Protein AF-A0A5J5BGM7-F1 (afdb_monomer_lite)

Foldseek 3Di:
DQKDKQKDDPNDRADALPFKIKIWIDDPVDTDIDMDGQVVLDDPDRQHRQLQRQLRVCCRVVVDVDSSVSSVVSVVCVVVCVVVVVVVVVVVVVVVVVVVVVVVVVVVD

Sequence (109 aa):
MKRALVVHSEGLDEMSPLGPGTVLDVTSDKIEKFSFDPVELERGHVADALVLNAAAALLVTGRVNTLAEGVDLARKTQLSGEALKTLDSWIDISNKMKEATIVGSTISN

InterPro domains:
  IPR000312 Glycosyl transferase, family 3 [PF00591] (1-40)
  IPR005940 Anthranilate phosphoribosyl transferase [PTHR43285] (43-95)
  IPR035902 Nucleoside phosphorylase/phosphoribosyltransferase catalytic domain superfamily [G3DSA:3.40.1030.10] (1-41)
  IPR035902 Nucleoside phosphorylase/phosphoribosyltransferase catalytic domain superfamily [G3DSA:3.40.1030.10] (42-103)
  IPR035902 Nucleoside phosphorylase/phosphoribosyltransferase catalytic domain superfamily [SSF52418] (2-98)

Organism: NCBI:txid561372

Secondary structure (DSSP, 8-state):
--EEEEEEBTTBSS--SSS-EEEEEEESS-EEEEEE-TTTSSSSSPPPHHHHHHHHHHHHTTS-SSHHHHHHHHHHHHHTTHHHHHHHHHHHHHHHHHHHHHHHHHHT-

pLDDT: mean 91.74, std 9.86, range [48.81, 98.5]

Structure (mmCIF, N/CA/C/O backbone):
data_AF-A0A5J5BGM7-F1
#
_entry.id   AF-A0A5J5BGM7-F1
#
loop_
_atom_site.group_PDB
_atom_site.id
_atom_site.type_symbol
_atom_site.label_atom_id
_atom_site.label_alt_id
_atom_site.label_comp_id
_atom_site.label_asym_id
_atom_site.label_entity_id
_atom_site.label_seq_id
_atom_site.pdbx_PDB_ins_code
_atom_site.Cartn_x
_atom_site.Cartn_y
_atom_site.Cartn_z
_atom_site.occupancy
_atom_site.B_iso_or_equiv
_atom_site.auth_seq_id
_atom_site.auth_comp_id
_atom_site.auth_asym_id
_atom_site.auth_atom_id
_atom_site.pdbx_PDB_model_num
ATOM 1 N N . MET A 1 1 ? -9.696 -12.570 -4.438 1.00 71.31 1 MET A N 1
ATOM 2 C CA . MET A 1 1 ? -8.491 -13.260 -4.949 1.00 71.31 1 MET A CA 1
ATOM 3 C C . MET A 1 1 ? -7.419 -13.188 -3.873 1.00 71.31 1 MET A C 1
ATOM 5 O O . MET A 1 1 ? -7.334 -12.147 -3.236 1.00 71.31 1 MET A O 1
ATOM 9 N N . LYS A 1 2 ? -6.664 -14.261 -3.607 1.00 91.44 2 LYS A N 1
ATOM 10 C CA . LYS A 1 2 ? -5.523 -14.196 -2.679 1.00 91.44 2 LYS A CA 1
ATOM 11 C C . LYS A 1 2 ? -4.314 -13.654 -3.448 1.00 91.44 2 LYS A C 1
ATOM 13 O O . LYS A 1 2 ? -3.907 -14.279 -4.425 1.00 91.44 2 LYS A O 1
ATOM 18 N N . ARG A 1 3 ? -3.797 -12.501 -3.029 1.00 96.06 3 ARG A N 1
ATOM 19 C CA . ARG A 1 3 ? -2.609 -11.838 -3.582 1.00 96.06 3 ARG A CA 1
ATOM 20 C C . ARG A 1 3 ? -1.741 -11.355 -2.424 1.00 96.06 3 ARG A C 1
ATOM 22 O O . ARG A 1 3 ? -2.284 -10.997 -1.381 1.00 96.06 3 ARG A O 1
ATOM 29 N N . ALA A 1 4 ? -0.430 -11.352 -2.599 1.00 97.75 4 ALA A N 1
ATOM 30 C CA . ALA A 1 4 ? 0.524 -10.767 -1.667 1.00 97.75 4 ALA A CA 1
ATOM 31 C C . ALA A 1 4 ? 1.646 -10.078 -2.446 1.00 97.75 4 ALA A C 1
ATOM 33 O O . ALA A 1 4 ? 1.994 -10.514 -3.540 1.00 97.75 4 ALA A O 1
ATOM 34 N N . LEU A 1 5 ? 2.218 -9.027 -1.864 1.00 97.75 5 LEU A N 1
ATOM 35 C CA . LEU A 1 5 ? 3.444 -8.410 -2.358 1.00 97.75 5 LEU A CA 1
ATOM 36 C C . LEU A 1 5 ? 4.544 -8.659 -1.329 1.00 97.75 5 LEU A C 1
ATOM 38 O O . LEU A 1 5 ? 4.360 -8.359 -0.151 1.00 97.75 5 LEU A O 1
ATOM 42 N N . VAL A 1 6 ? 5.673 -9.208 -1.772 1.00 97.81 6 VAL A N 1
ATOM 43 C CA . VAL A 1 6 ? 6.904 -9.270 -0.971 1.00 97.81 6 VAL A CA 1
ATOM 44 C C . VAL A 1 6 ? 7.837 -8.194 -1.494 1.00 97.81 6 VAL A C 1
ATOM 46 O O . VAL A 1 6 ? 8.138 -8.176 -2.687 1.00 97.81 6 VAL A O 1
ATOM 49 N N . VAL A 1 7 ? 8.272 -7.294 -0.619 1.00 96.81 7 VAL A N 1
ATOM 50 C CA . VAL A 1 7 ? 9.021 -6.093 -0.997 1.00 96.81 7 VAL A CA 1
ATOM 51 C C . VAL A 1 7 ? 10.420 -6.136 -0.393 1.00 96.81 7 VAL A C 1
ATOM 53 O O . VAL A 1 7 ? 10.611 -6.613 0.723 1.00 96.81 7 VAL A O 1
ATOM 56 N N . HI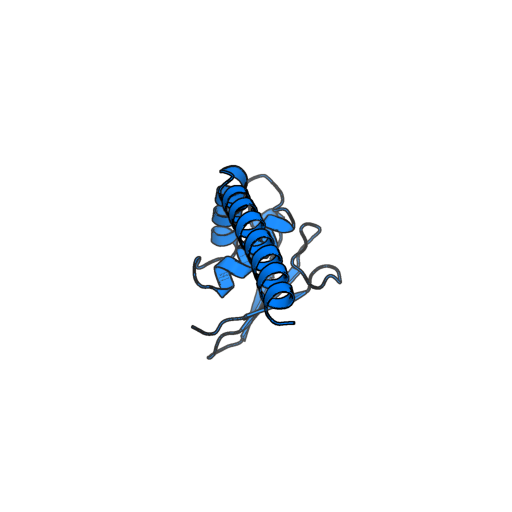S A 1 8 ? 11.395 -5.637 -1.147 1.00 95.50 8 HIS A N 1
ATOM 57 C CA . HIS A 1 8 ? 12.734 -5.327 -0.663 1.00 95.50 8 HIS A CA 1
ATOM 58 C C . HIS A 1 8 ? 13.206 -4.007 -1.281 1.00 95.50 8 HIS A C 1
ATOM 60 O O . HIS A 1 8 ? 13.257 -3.889 -2.508 1.00 95.50 8 HIS A O 1
ATOM 66 N N . SER A 1 9 ? 13.566 -3.028 -0.452 1.00 93.81 9 SER A N 1
ATOM 67 C CA . SER A 1 9 ? 14.032 -1.712 -0.902 1.00 93.81 9 SER A CA 1
ATOM 68 C C . SER A 1 9 ? 15.031 -1.138 0.100 1.00 93.81 9 SER A C 1
ATOM 70 O O . SER A 1 9 ? 14.691 -0.971 1.264 1.00 93.81 9 SER A O 1
ATOM 72 N N . GLU A 1 10 ? 16.272 -0.881 -0.326 1.00 87.19 10 GLU A N 1
ATOM 73 C CA . GLU A 1 10 ? 17.315 -0.222 0.487 1.00 87.19 10 GLU A CA 1
ATOM 74 C C . GLU A 1 10 ? 17.525 -0.805 1.905 1.00 87.19 10 GLU A C 1
ATOM 76 O O . GLU A 1 10 ? 17.868 -0.097 2.849 1.00 87.19 10 GLU A O 1
ATOM 81 N N . GLY A 1 11 ? 17.311 -2.114 2.078 1.00 89.56 11 GLY A N 1
ATOM 82 C CA . GLY A 1 11 ? 17.432 -2.785 3.379 1.00 89.56 11 GLY A CA 1
ATOM 83 C C . GLY A 1 11 ? 16.255 -2.577 4.342 1.00 89.56 11 GLY A C 1
ATOM 84 O O . GLY A 1 11 ? 16.328 -3.052 5.473 1.00 89.56 11 GLY A O 1
ATOM 85 N N . LEU A 1 12 ? 15.181 -1.919 3.901 1.00 92.00 12 LEU A N 1
ATOM 86 C CA . LEU A 1 12 ? 13.927 -1.761 4.635 1.00 92.00 12 LEU A CA 1
ATOM 87 C C . LEU A 1 12 ? 12.960 -2.920 4.350 1.00 92.00 12 LEU A C 1
ATOM 89 O O . LEU A 1 12 ? 13.023 -3.572 3.301 1.00 92.00 12 LEU A O 1
ATOM 93 N N . ASP A 1 13 ? 12.046 -3.154 5.289 1.00 94.69 13 ASP A N 1
ATOM 94 C CA . ASP A 1 13 ? 10.941 -4.116 5.201 1.00 94.69 13 ASP A CA 1
ATOM 95 C C . ASP A 1 13 ? 9.676 -3.529 4.538 1.00 94.69 13 ASP A C 1
ATOM 97 O O . ASP A 1 13 ? 8.616 -4.155 4.539 1.00 94.69 13 ASP A O 1
ATOM 101 N N . GLU A 1 14 ? 9.799 -2.353 3.920 1.00 95.75 14 GLU A N 1
ATOM 102 C CA . GLU A 1 14 ? 8.723 -1.597 3.276 1.00 95.75 14 GLU A CA 1
ATOM 103 C C . GLU A 1 14 ? 9.149 -1.015 1.915 1.00 95.75 14 GLU A C 1
ATOM 105 O O . GLU A 1 14 ? 10.319 -1.075 1.521 1.00 95.75 14 GLU A O 1
ATOM 110 N N . MET A 1 15 ? 8.196 -0.448 1.165 1.00 95.19 15 MET A N 1
ATOM 111 C CA . MET A 1 15 ? 8.538 0.354 -0.015 1.00 95.19 15 MET A CA 1
ATOM 112 C C . MET A 1 15 ? 9.172 1.678 0.424 1.00 95.19 15 MET A C 1
ATOM 114 O O . MET A 1 15 ? 8.580 2.408 1.219 1.00 95.19 15 MET A O 1
ATOM 118 N N . SER A 1 16 ? 10.344 2.005 -0.126 1.00 93.50 16 SER A N 1
ATOM 119 C CA . SER A 1 16 ? 11.080 3.228 0.199 1.00 93.50 16 SER A CA 1
ATOM 120 C C . SER A 1 16 ? 10.936 4.290 -0.892 1.00 93.50 16 SER A C 1
ATOM 122 O O . SER A 1 16 ? 10.993 3.947 -2.073 1.00 93.50 16 SER A O 1
ATOM 124 N N . PRO A 1 17 ? 10.837 5.584 -0.537 1.00 92.88 17 PRO A N 1
ATOM 125 C CA . PRO A 1 17 ? 10.961 6.684 -1.491 1.00 92.88 17 PRO A CA 1
ATOM 126 C C . PRO A 1 17 ? 12.426 7.010 -1.839 1.00 92.88 17 PRO A C 1
ATOM 128 O O . PRO A 1 17 ? 12.677 7.862 -2.686 1.00 92.88 17 PRO A O 1
ATOM 131 N N . LEU A 1 18 ? 13.403 6.395 -1.157 1.00 90.88 18 LEU A N 1
ATOM 132 C CA . LEU A 1 18 ? 14.822 6.761 -1.263 1.00 90.88 18 LEU A CA 1
ATOM 133 C C . LEU A 1 18 ? 15.517 6.210 -2.513 1.00 90.88 18 LEU A C 1
ATOM 135 O O . LEU A 1 18 ? 16.611 6.662 -2.848 1.00 90.88 18 LEU A O 1
ATOM 139 N N . GLY A 1 19 ? 14.902 5.252 -3.198 1.00 90.50 19 GLY A N 1
ATOM 140 C CA . GLY A 1 19 ? 15.455 4.660 -4.404 1.00 90.50 19 GLY A CA 1
ATOM 141 C C . GLY A 1 19 ? 14.624 3.485 -4.907 1.00 9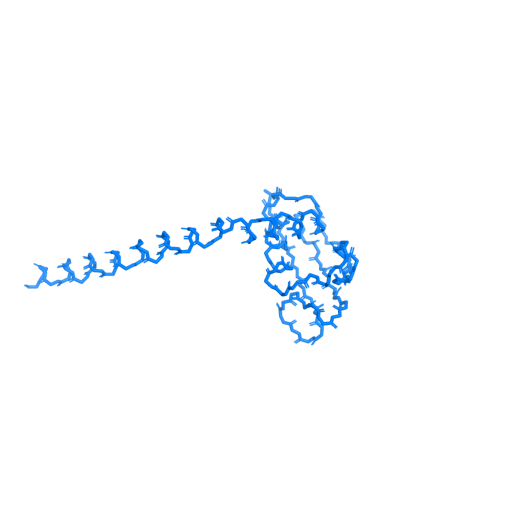0.50 19 GLY A C 1
ATOM 142 O O . GLY A 1 19 ? 13.587 3.159 -4.321 1.00 90.50 19 GLY A O 1
ATOM 143 N N . PRO A 1 20 ? 15.066 2.848 -6.001 1.00 93.12 20 PRO A N 1
ATOM 144 C CA . PRO A 1 20 ? 14.382 1.701 -6.564 1.00 93.12 20 PRO A CA 1
ATOM 145 C C . PRO A 1 20 ? 14.263 0.538 -5.579 1.00 93.12 20 PRO A C 1
ATOM 147 O O . PRO A 1 20 ? 15.117 0.309 -4.724 1.00 93.12 20 PRO A O 1
ATOM 150 N N . GLY A 1 21 ? 13.213 -0.257 -5.736 1.00 94.69 21 GLY A N 1
ATOM 151 C CA . GLY A 1 21 ? 13.016 -1.476 -4.965 1.00 94.69 21 GLY A CA 1
ATOM 152 C C . GLY A 1 21 ? 12.557 -2.634 -5.835 1.00 94.69 21 GLY A C 1
ATOM 153 O O . GLY A 1 21 ? 12.151 -2.477 -6.986 1.00 94.69 21 GLY A O 1
ATOM 154 N N . THR A 1 22 ? 12.638 -3.833 -5.272 1.00 97.00 22 THR A N 1
ATOM 155 C CA . THR A 1 22 ? 12.163 -5.072 -5.886 1.00 97.00 22 THR A CA 1
ATOM 156 C C . THR A 1 22 ? 10.863 -5.509 -5.230 1.00 97.00 22 THR A C 1
ATOM 158 O O . THR A 1 22 ? 10.739 -5.488 -4.005 1.00 97.00 22 THR A O 1
ATOM 161 N N . VAL A 1 23 ? 9.925 -5.985 -6.046 1.00 97.69 23 VAL A N 1
ATOM 162 C CA . VAL A 1 23 ? 8.662 -6.565 -5.596 1.00 97.69 23 VAL A CA 1
ATOM 163 C C . VAL A 1 23 ? 8.471 -7.938 -6.228 1.00 97.69 23 VAL A C 1
ATOM 165 O O . VAL A 1 23 ? 8.709 -8.134 -7.422 1.00 97.69 23 VAL A O 1
ATOM 168 N N . LEU A 1 24 ? 8.023 -8.893 -5.418 1.00 98.06 24 LEU A N 1
ATOM 169 C CA . LEU A 1 24 ? 7.454 -10.153 -5.879 1.00 98.06 24 LEU A CA 1
ATOM 170 C C . LEU A 1 24 ? 5.935 -10.082 -5.728 1.00 98.06 24 LEU A C 1
ATOM 172 O O . LEU A 1 24 ? 5.426 -10.001 -4.610 1.00 98.06 24 LEU A O 1
ATOM 176 N N . ASP A 1 25 ? 5.227 -10.120 -6.850 1.00 97.12 25 ASP A N 1
ATOM 177 C CA . ASP A 1 25 ? 3.776 -10.230 -6.917 1.00 97.12 25 ASP A CA 1
ATOM 178 C C . ASP A 1 25 ? 3.364 -11.695 -6.890 1.00 97.12 25 ASP A C 1
ATOM 180 O O . ASP A 1 25 ? 3.572 -12.445 -7.846 1.00 97.12 25 ASP A O 1
ATOM 184 N N . VAL A 1 26 ? 2.817 -12.110 -5.755 1.00 97.88 26 VAL A N 1
ATOM 185 C CA . VAL A 1 26 ? 2.456 -13.492 -5.478 1.00 97.88 26 VAL A CA 1
ATOM 186 C C . VAL A 1 26 ? 0.949 -13.632 -5.604 1.00 97.88 26 VAL A C 1
ATOM 188 O O . VAL A 1 26 ? 0.176 -13.079 -4.819 1.00 97.88 26 VAL A O 1
ATOM 191 N N . THR A 1 27 ? 0.525 -14.429 -6.574 1.00 95.38 27 THR A N 1
ATOM 192 C CA . THR A 1 27 ? -0.867 -14.852 -6.752 1.00 95.38 27 THR A CA 1
ATOM 193 C C . THR A 1 27 ? -0.993 -16.349 -6.472 1.00 95.38 27 THR A C 1
ATOM 195 O O . THR A 1 27 ? -0.015 -17.019 -6.150 1.00 95.38 27 THR A O 1
ATOM 198 N N . SER A 1 28 ? -2.207 -16.895 -6.580 1.00 94.94 28 SER A N 1
ATOM 199 C CA . SER A 1 28 ? -2.407 -18.347 -6.433 1.00 94.94 28 SER A CA 1
ATOM 200 C C . SER A 1 28 ? -1.779 -19.155 -7.576 1.00 94.94 28 SER A C 1
ATOM 202 O O . SER A 1 28 ? -1.478 -20.328 -7.377 1.00 94.94 28 SER A O 1
ATOM 204 N N . ASP A 1 29 ? -1.547 -18.525 -8.732 1.00 95.44 29 ASP A N 1
ATOM 205 C CA . ASP A 1 29 ? -1.130 -19.214 -9.957 1.00 95.44 29 ASP A CA 1
ATOM 206 C C . ASP A 1 29 ? 0.343 -18.970 -10.309 1.00 95.44 29 ASP A C 1
ATOM 208 O O . ASP A 1 29 ? 0.981 -19.808 -10.946 1.00 95.44 29 ASP A O 1
ATOM 212 N N . LYS A 1 30 ? 0.895 -17.814 -9.921 1.00 96.75 30 LYS A N 1
ATOM 213 C CA . LYS A 1 30 ? 2.254 -17.399 -10.289 1.00 96.75 30 LYS A CA 1
ATOM 214 C C . LYS A 1 30 ? 2.877 -16.426 -9.295 1.00 96.75 30 LYS A C 1
ATOM 216 O O . LYS A 1 30 ? 2.172 -15.720 -8.570 1.00 96.75 30 LYS A O 1
ATOM 221 N N . ILE A 1 31 ? 4.206 -16.367 -9.341 1.00 98.00 31 ILE A N 1
ATOM 222 C CA . ILE A 1 31 ? 5.027 -15.328 -8.721 1.00 98.00 31 ILE A CA 1
ATOM 223 C C . ILE A 1 31 ? 5.705 -14.549 -9.843 1.00 98.00 31 ILE A C 1
ATOM 225 O O . ILE A 1 31 ? 6.446 -15.133 -10.634 1.00 98.00 31 ILE A O 1
ATOM 229 N N . GLU A 1 32 ? 5.470 -13.244 -9.902 1.00 97.50 32 GLU A N 1
ATOM 230 C CA . GLU A 1 32 ? 6.116 -12.350 -10.862 1.00 97.50 32 GLU A CA 1
ATOM 231 C C . GLU A 1 32 ? 7.023 -11.366 -10.137 1.00 97.50 32 GLU A C 1
ATOM 233 O O . GLU A 1 32 ? 6.669 -10.825 -9.096 1.00 97.50 32 GLU A O 1
ATOM 238 N N . LYS A 1 33 ? 8.214 -11.135 -10.686 1.00 97.88 33 LYS A N 1
ATOM 239 C CA . LYS A 1 33 ? 9.163 -10.161 -10.152 1.00 97.88 33 LYS A CA 1
ATOM 240 C C . LYS A 1 33 ? 9.117 -8.902 -11.004 1.00 97.88 33 LYS A C 1
ATOM 242 O O . LYS A 1 33 ? 9.279 -8.988 -12.218 1.00 97.88 33 LYS A O 1
ATOM 247 N N . PHE A 1 34 ? 8.981 -7.750 -10.364 1.00 96.00 34 PHE A N 1
ATOM 248 C CA . PHE A 1 34 ? 9.168 -6.454 -11.005 1.00 96.00 34 PHE A CA 1
ATOM 249 C C . PHE A 1 34 ? 9.954 -5.518 -10.086 1.00 96.00 34 PHE A C 1
AT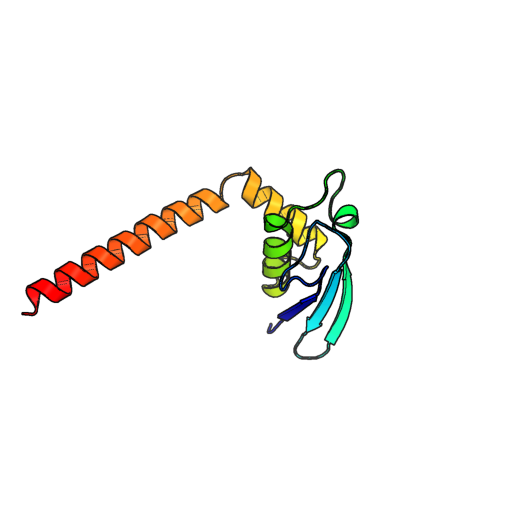OM 251 O O . PHE A 1 34 ? 10.083 -5.765 -8.885 1.00 96.00 34 PHE A O 1
ATOM 258 N N . SER A 1 35 ? 10.506 -4.459 -10.665 1.00 95.50 35 SER A N 1
ATOM 259 C CA . SER A 1 35 ? 11.120 -3.369 -9.911 1.00 95.50 35 SER A CA 1
ATOM 260 C C . SER A 1 35 ? 10.211 -2.152 -9.961 1.00 95.50 35 SER A C 1
ATOM 262 O O . SER A 1 35 ? 9.482 -1.967 -10.935 1.00 95.50 35 SER A O 1
ATOM 264 N N . PHE A 1 36 ? 10.267 -1.323 -8.930 1.00 93.19 36 PHE A N 1
ATOM 265 C CA . PHE A 1 36 ? 9.675 0.008 -8.951 1.00 93.19 36 PHE A CA 1
ATOM 266 C C . PHE A 1 36 ? 10.768 1.045 -8.733 1.00 93.19 36 PHE A C 1
ATOM 268 O O . PHE A 1 36 ? 11.728 0.781 -8.010 1.00 93.19 36 PHE A O 1
ATOM 275 N N . ASP A 1 37 ? 10.590 2.219 -9.322 1.00 93.38 37 ASP A N 1
ATOM 276 C CA . ASP A 1 37 ? 11.335 3.423 -8.979 1.00 93.38 37 ASP A CA 1
ATOM 277 C C . ASP A 1 37 ? 10.319 4.484 -8.522 1.00 93.38 37 ASP A C 1
ATOM 279 O O . ASP A 1 37 ? 9.396 4.804 -9.278 1.00 93.38 37 ASP A O 1
ATOM 283 N N . PRO A 1 38 ? 10.437 5.025 -7.296 1.00 90.25 38 PRO A N 1
ATOM 284 C CA . PRO A 1 38 ? 9.563 6.088 -6.804 1.00 90.25 38 PRO A CA 1
ATOM 285 C C . PRO A 1 38 ? 9.449 7.307 -7.733 1.00 90.25 38 PRO A C 1
ATOM 287 O O . PRO A 1 38 ? 8.417 7.978 -7.719 1.00 90.25 38 PRO A O 1
ATOM 290 N N . VAL A 1 39 ? 10.473 7.592 -8.546 1.00 89.19 39 VAL A N 1
ATOM 291 C CA . VAL A 1 39 ? 10.474 8.689 -9.530 1.00 89.19 39 VAL A CA 1
ATOM 292 C C . VAL A 1 39 ? 9.584 8.378 -10.739 1.00 89.19 39 VAL A C 1
ATOM 294 O O . VAL A 1 39 ? 9.048 9.293 -11.360 1.00 89.19 39 VAL A O 1
ATOM 297 N N . GLU A 1 40 ? 9.398 7.103 -11.079 1.00 88.69 40 GLU A N 1
ATOM 298 C CA . GLU A 1 40 ? 8.589 6.673 -12.228 1.00 88.69 40 GLU A CA 1
ATOM 299 C C . GLU A 1 40 ? 7.095 6.542 -11.899 1.00 88.69 40 GLU A C 1
ATOM 301 O O . GLU A 1 40 ? 6.259 6.500 -12.803 1.00 88.69 40 GLU A O 1
ATOM 306 N N . LEU A 1 41 ? 6.746 6.477 -10.611 1.00 84.50 41 LEU A N 1
ATOM 307 C CA . LEU A 1 41 ? 5.377 6.228 -10.153 1.00 84.50 41 LEU A CA 1
ATOM 308 C C . LEU A 1 41 ? 4.494 7.481 -10.110 1.00 84.50 41 LEU A C 1
ATOM 310 O O . LEU A 1 41 ? 3.275 7.346 -10.038 1.00 84.50 41 LEU A O 1
ATOM 314 N N . GLU A 1 42 ? 5.071 8.682 -10.191 1.00 73.94 42 GLU A N 1
ATOM 315 C CA . GLU A 1 42 ? 4.330 9.945 -10.162 1.00 73.94 42 GLU A CA 1
ATOM 316 C C . GLU A 1 42 ? 4.849 10.962 -11.175 1.00 73.94 42 GLU A C 1
ATOM 318 O O . GLU A 1 42 ? 6.046 11.120 -11.411 1.00 73.94 42 GLU A O 1
ATOM 323 N N . ARG A 1 43 ? 3.930 11.753 -11.740 1.00 62.81 43 ARG A N 1
ATOM 324 C CA . ARG A 1 43 ? 4.301 12.904 -12.568 1.00 62.81 43 ARG A CA 1
ATOM 325 C C . ARG A 1 43 ? 4.672 14.093 -11.680 1.00 62.81 43 ARG A C 1
ATOM 327 O O . ARG A 1 43 ? 3.815 14.902 -11.343 1.00 62.81 43 ARG A O 1
ATOM 334 N N . GLY A 1 44 ? 5.959 14.234 -11.368 1.00 58.22 44 GLY A N 1
ATOM 335 C CA . GLY A 1 44 ? 6.548 15.499 -10.903 1.00 58.22 44 GLY A CA 1
ATOM 336 C C . GLY A 1 44 ? 6.982 15.562 -9.437 1.00 58.22 44 GLY A C 1
ATOM 337 O O . GLY A 1 44 ? 7.713 16.487 -9.087 1.00 58.22 44 GLY A O 1
ATOM 338 N N . HIS A 1 45 ? 6.620 14.585 -8.605 1.00 66.00 45 HIS A N 1
ATOM 339 C CA . HIS A 1 45 ? 7.122 14.451 -7.235 1.00 66.00 45 HIS A CA 1
ATOM 340 C C . HIS A 1 45 ? 7.498 13.000 -6.957 1.00 66.00 45 HIS A C 1
ATOM 342 O O . HIS A 1 45 ? 6.919 12.092 -7.532 1.00 66.00 45 HIS A O 1
ATOM 348 N N . VAL A 1 46 ? 8.484 12.782 -6.090 1.00 73.44 46 VAL A N 1
ATOM 349 C CA . VAL A 1 46 ? 8.777 11.434 -5.597 1.00 73.44 46 VAL A CA 1
ATOM 350 C C . VAL A 1 46 ? 7.623 11.020 -4.687 1.00 73.44 46 VAL A C 1
ATOM 352 O O . VAL A 1 46 ? 7.292 11.757 -3.753 1.00 73.44 46 VAL A O 1
ATOM 355 N N . ALA A 1 47 ? 7.009 9.866 -4.961 1.00 76.25 47 ALA A N 1
ATOM 356 C CA . ALA A 1 47 ? 5.995 9.303 -4.076 1.00 76.25 47 ALA A CA 1
ATOM 357 C C . ALA A 1 47 ? 6.582 9.128 -2.668 1.00 76.25 47 ALA A C 1
ATOM 359 O O . ALA A 1 47 ? 7.691 8.618 -2.522 1.00 76.25 47 ALA A O 1
ATOM 360 N N . ASP A 1 48 ? 5.867 9.571 -1.631 1.00 90.06 48 ASP A N 1
ATOM 361 C CA . ASP A 1 48 ? 6.348 9.440 -0.254 1.00 90.06 48 ASP A CA 1
ATOM 362 C C . ASP A 1 48 ? 6.080 8.033 0.307 1.00 90.06 48 ASP A C 1
ATOM 364 O O . ASP A 1 48 ? 5.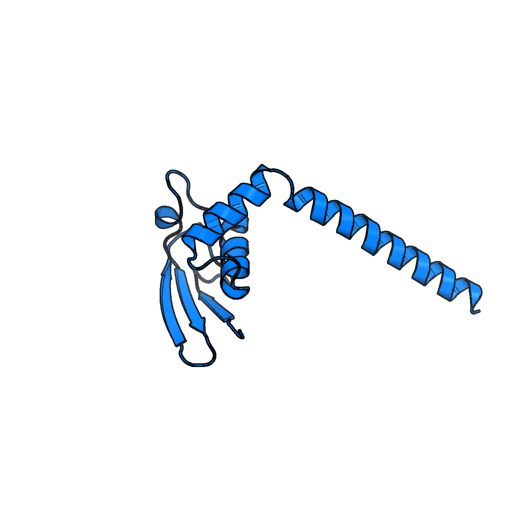284 7.262 -0.236 1.00 90.06 48 ASP A O 1
ATOM 368 N N . ALA A 1 49 ? 6.761 7.686 1.405 1.00 93.88 49 ALA A N 1
ATOM 369 C CA . ALA A 1 49 ? 6.673 6.356 2.012 1.00 93.88 49 ALA A CA 1
ATOM 370 C C . ALA A 1 49 ? 5.230 5.958 2.375 1.00 93.88 49 ALA A C 1
ATOM 372 O O . ALA A 1 49 ? 4.848 4.796 2.220 1.00 93.88 49 ALA A O 1
ATOM 373 N N . LEU A 1 50 ? 4.406 6.913 2.823 1.00 94.81 50 LEU A N 1
ATOM 374 C CA . LEU A 1 50 ? 3.015 6.654 3.187 1.00 94.81 50 LEU A CA 1
ATOM 375 C C . LEU A 1 50 ? 2.188 6.301 1.945 1.00 94.81 50 LEU A C 1
ATOM 377 O O . LEU A 1 50 ? 1.479 5.292 1.945 1.00 94.81 50 LEU A O 1
ATOM 381 N N . VAL A 1 51 ? 2.297 7.104 0.884 1.00 96.06 51 VAL A N 1
ATOM 382 C CA . VAL A 1 51 ? 1.581 6.884 -0.380 1.00 96.06 51 VAL A CA 1
ATOM 383 C C . VAL A 1 51 ? 2.008 5.570 -1.036 1.00 96.06 51 VAL A C 1
ATOM 385 O O . VAL A 1 51 ? 1.142 4.804 -1.458 1.00 96.06 51 VAL A O 1
ATOM 388 N N . LEU A 1 52 ? 3.309 5.266 -1.079 1.00 96.06 52 LEU A N 1
ATOM 389 C CA . LEU A 1 52 ? 3.837 4.036 -1.684 1.00 96.06 52 LEU A CA 1
ATOM 390 C C . LEU A 1 52 ? 3.289 2.772 -1.011 1.00 96.06 52 LEU A C 1
ATOM 392 O O . LEU A 1 52 ? 2.767 1.876 -1.679 1.00 96.06 52 LEU A O 1
ATOM 396 N N . ASN A 1 53 ? 3.354 2.700 0.318 1.00 97.56 53 ASN A N 1
ATOM 397 C CA . ASN A 1 53 ? 2.889 1.518 1.042 1.00 97.56 53 ASN A CA 1
ATOM 398 C C . ASN A 1 53 ? 1.353 1.397 1.020 1.00 97.56 53 ASN A C 1
ATOM 400 O O . ASN A 1 53 ? 0.817 0.290 0.904 1.00 97.56 53 ASN A O 1
ATOM 404 N N . ALA A 1 54 ? 0.623 2.518 1.029 1.00 97.75 54 ALA A N 1
ATOM 405 C CA . ALA A 1 54 ? -0.824 2.511 0.817 1.00 97.75 54 ALA A CA 1
ATOM 406 C C . ALA A 1 54 ? -1.200 2.025 -0.597 1.00 97.75 54 ALA A C 1
ATOM 408 O O . ALA A 1 54 ? -2.124 1.222 -0.749 1.00 97.75 54 ALA A O 1
ATOM 409 N N . ALA A 1 55 ? -0.459 2.442 -1.627 1.00 96.94 55 ALA A N 1
ATOM 410 C CA . ALA A 1 55 ? -0.638 1.981 -3.001 1.00 96.94 55 ALA A CA 1
ATOM 411 C C . ALA A 1 55 ? -0.432 0.465 -3.133 1.00 96.94 55 ALA A C 1
ATOM 413 O O . ALA A 1 55 ? -1.241 -0.220 -3.765 1.00 96.94 55 ALA A O 1
ATOM 414 N N . ALA A 1 56 ? 0.599 -0.076 -2.479 1.00 97.38 56 ALA A N 1
ATOM 415 C CA . ALA A 1 56 ? 0.841 -1.514 -2.415 1.00 97.38 56 ALA A CA 1
ATOM 416 C C . ALA A 1 56 ? -0.348 -2.263 -1.786 1.00 97.38 56 ALA A C 1
ATOM 418 O O . ALA A 1 56 ? -0.808 -3.270 -2.330 1.00 97.38 56 ALA A O 1
ATOM 419 N N . ALA A 1 57 ? -0.909 -1.747 -0.688 1.00 97.94 57 ALA A N 1
ATOM 420 C CA . ALA A 1 57 ? -2.092 -2.328 -0.052 1.00 97.94 57 ALA A CA 1
ATOM 421 C C . ALA A 1 57 ? -3.339 -2.271 -0.958 1.00 97.94 57 ALA A C 1
ATOM 423 O O . ALA A 1 57 ? -4.093 -3.247 -1.058 1.00 97.94 57 ALA A O 1
ATOM 424 N N . LEU A 1 58 ? -3.552 -1.162 -1.673 1.00 97.88 58 LEU A N 1
ATOM 425 C CA . LEU A 1 58 ? -4.637 -1.028 -2.654 1.00 97.88 58 LEU A CA 1
ATOM 426 C C . LEU A 1 58 ? -4.494 -2.040 -3.801 1.00 97.88 58 LEU A C 1
ATOM 428 O O . LEU A 1 58 ? -5.484 -2.636 -4.233 1.00 97.88 58 LEU A O 1
ATOM 432 N N . LEU A 1 59 ? -3.265 -2.284 -4.256 1.00 97.00 59 LEU A N 1
ATOM 433 C CA . LEU A 1 59 ? -2.963 -3.257 -5.303 1.00 97.00 59 LEU A CA 1
ATOM 434 C C . LEU A 1 59 ? -3.193 -4.702 -4.829 1.00 97.00 59 LEU A C 1
ATOM 436 O O . LEU A 1 59 ? -3.833 -5.494 -5.530 1.00 97.00 59 LEU A O 1
ATOM 440 N N . VAL A 1 60 ? -2.732 -5.045 -3.621 1.00 97.44 60 VAL A N 1
ATOM 441 C CA . VAL A 1 60 ? -2.961 -6.360 -2.988 1.00 97.44 60 VAL A CA 1
ATOM 442 C C . VAL A 1 60 ? -4.452 -6.649 -2.837 1.00 97.44 60 VAL A C 1
ATOM 444 O O . VAL A 1 60 ? -4.908 -7.756 -3.122 1.00 97.44 60 VAL A O 1
ATOM 447 N N . THR A 1 61 ? -5.226 -5.646 -2.423 1.00 96.81 61 THR A N 1
ATOM 448 C CA . THR A 1 61 ? -6.677 -5.775 -2.224 1.00 96.81 61 THR A CA 1
ATOM 449 C C . THR A 1 61 ? -7.483 -5.736 -3.527 1.00 96.81 61 THR A C 1
ATOM 451 O O . THR A 1 61 ? -8.701 -5.917 -3.491 1.00 96.81 61 THR A O 1
ATOM 454 N N . GLY A 1 62 ? -6.827 -5.540 -4.677 1.00 95.81 62 GLY A N 1
ATOM 455 C CA . GLY A 1 62 ? -7.468 -5.495 -5.993 1.00 95.81 62 GLY A CA 1
ATOM 456 C C . GLY A 1 62 ? -8.341 -4.257 -6.207 1.00 95.81 62 GLY A C 1
ATOM 457 O O . GLY A 1 62 ? -9.295 -4.309 -6.979 1.00 95.81 62 GLY A O 1
ATOM 458 N N . ARG A 1 63 ? -8.063 -3.156 -5.496 1.00 97.38 63 ARG A N 1
ATOM 459 C CA . ARG A 1 63 ? -8.751 -1.867 -5.693 1.00 97.38 63 ARG A CA 1
ATOM 460 C C . ARG A 1 63 ? -8.207 -1.075 -6.872 1.00 97.38 63 ARG A C 1
ATOM 462 O O . ARG A 1 63 ? -8.922 -0.236 -7.409 1.00 97.38 63 ARG A O 1
ATOM 469 N N . VAL A 1 64 ? -6.979 -1.378 -7.267 1.00 97.00 64 VAL A N 1
ATOM 470 C CA . VAL A 1 64 ? -6.285 -0.847 -8.442 1.00 97.00 64 VAL A CA 1
ATOM 471 C C . VAL A 1 64 ? -5.596 -1.997 -9.173 1.00 97.00 64 VAL A C 1
ATOM 473 O O . VAL A 1 64 ? -5.352 -3.052 -8.577 1.00 97.00 64 VAL A O 1
ATOM 476 N N . ASN A 1 65 ? -5.280 -1.806 -10.452 1.00 94.88 65 ASN A N 1
ATOM 477 C CA . ASN A 1 65 ? -4.640 -2.833 -11.277 1.00 94.88 65 ASN A CA 1
ATOM 478 C C . ASN A 1 65 ? -3.123 -2.659 -11.354 1.00 94.88 65 ASN A C 1
ATOM 480 O O . ASN A 1 65 ? -2.407 -3.633 -11.585 1.00 94.88 65 ASN A O 1
ATOM 484 N N . THR A 1 66 ? -2.628 -1.440 -11.136 1.00 94.38 66 THR A N 1
ATOM 485 C CA . THR A 1 66 ? -1.197 -1.118 -11.182 1.00 94.38 66 THR A CA 1
ATOM 486 C C . THR A 1 66 ? -0.753 -0.366 -9.932 1.00 94.38 66 THR A C 1
ATOM 488 O O . THR A 1 66 ? -1.565 0.238 -9.228 1.00 94.38 66 THR A O 1
ATOM 491 N N . LEU A 1 67 ? 0.552 -0.399 -9.643 1.00 94.31 67 LEU A N 1
ATOM 492 C CA . LEU A 1 67 ? 1.112 0.349 -8.516 1.00 94.31 67 LEU A CA 1
ATOM 493 C C . LEU A 1 67 ? 0.949 1.866 -8.715 1.00 94.31 67 LEU A C 1
ATOM 495 O O . LEU A 1 67 ? 0.581 2.551 -7.770 1.00 94.31 67 LEU A O 1
ATOM 499 N N . ALA A 1 68 ? 1.128 2.366 -9.943 1.00 93.62 68 ALA A N 1
ATOM 500 C CA . ALA A 1 68 ? 0.932 3.778 -10.286 1.00 93.62 68 ALA A CA 1
ATOM 501 C C . ALA A 1 68 ? -0.517 4.248 -10.045 1.00 93.62 68 ALA A C 1
ATOM 503 O O . ALA A 1 68 ? -0.733 5.262 -9.391 1.00 93.62 68 ALA A O 1
ATOM 504 N N . GLU A 1 69 ? -1.522 3.465 -10.464 1.00 95.69 69 GLU A N 1
ATOM 505 C CA . GLU A 1 69 ? -2.931 3.747 -10.128 1.00 95.69 69 GLU A CA 1
ATOM 506 C C . GLU A 1 69 ? -3.164 3.778 -8.608 1.00 95.69 69 GLU A C 1
ATOM 508 O O . GLU A 1 69 ? -3.946 4.584 -8.102 1.00 95.69 69 GLU A O 1
ATOM 513 N N . GLY A 1 70 ? -2.489 2.889 -7.872 1.00 96.06 70 GLY A N 1
ATOM 514 C CA . GLY A 1 70 ? -2.528 2.853 -6.412 1.00 96.06 70 GLY A CA 1
ATOM 515 C C . GLY A 1 70 ? -1.963 4.113 -5.778 1.00 96.06 70 GLY A C 1
ATOM 516 O O . GLY A 1 70 ? -2.555 4.625 -4.831 1.00 96.06 70 GLY A O 1
ATOM 517 N N . VAL A 1 71 ? -0.851 4.615 -6.309 1.00 95.81 71 VAL A N 1
ATOM 518 C CA . VAL A 1 71 ? -0.191 5.840 -5.856 1.00 95.81 71 VAL A CA 1
ATOM 519 C C . VAL A 1 71 ? -1.096 7.050 -6.091 1.00 95.81 71 VAL A C 1
ATOM 521 O O . VAL A 1 71 ? -1.364 7.798 -5.149 1.00 95.81 71 VAL A O 1
ATOM 524 N N . ASP A 1 72 ? -1.679 7.173 -7.287 1.00 94.69 72 ASP A N 1
ATOM 525 C CA . ASP A 1 72 ? -2.645 8.230 -7.610 1.00 94.69 72 ASP A CA 1
ATOM 526 C C . ASP A 1 72 ? -3.851 8.215 -6.656 1.00 94.69 72 ASP A C 1
ATOM 528 O O . ASP A 1 72 ? -4.255 9.253 -6.115 1.00 94.69 72 ASP A O 1
ATOM 532 N N . LEU A 1 73 ? -4.432 7.032 -6.416 1.00 96.62 73 LEU A N 1
ATOM 533 C CA . LEU A 1 73 ? -5.584 6.882 -5.530 1.00 96.62 73 LEU A CA 1
ATOM 534 C C . LEU A 1 73 ? -5.223 7.177 -4.068 1.00 96.62 73 LEU A C 1
ATOM 536 O O . LEU A 1 73 ? -5.936 7.937 -3.413 1.00 96.62 73 LEU A O 1
ATOM 540 N N . ALA A 1 74 ? -4.118 6.625 -3.564 1.00 96.50 74 ALA A N 1
ATOM 541 C CA . ALA A 1 74 ? -3.657 6.849 -2.197 1.00 96.50 74 ALA A CA 1
ATOM 542 C C . ALA A 1 74 ? -3.381 8.334 -1.936 1.00 96.50 74 ALA A C 1
ATOM 544 O O . ALA A 1 74 ? -3.875 8.889 -0.951 1.00 96.50 74 ALA A O 1
ATOM 545 N N . ARG A 1 75 ? -2.680 9.008 -2.856 1.00 94.81 75 ARG A N 1
ATOM 546 C CA . ARG A 1 75 ? -2.408 10.445 -2.765 1.00 94.81 75 ARG A CA 1
ATOM 547 C C . ARG A 1 75 ? -3.693 11.263 -2.793 1.00 94.81 75 ARG A C 1
ATOM 549 O O . ARG A 1 75 ? -3.863 12.164 -1.973 1.00 94.81 75 ARG A O 1
ATOM 556 N N . LYS A 1 76 ? -4.631 10.947 -3.691 1.00 95.62 76 LYS A N 1
ATOM 557 C CA . LYS A 1 76 ? -5.941 11.616 -3.735 1.00 95.62 76 LYS A CA 1
ATOM 558 C C . LYS A 1 76 ? -6.691 11.464 -2.407 1.00 95.62 76 LYS A C 1
ATOM 560 O O . LYS A 1 76 ? -7.206 12.451 -1.876 1.00 95.62 76 LYS A O 1
ATOM 565 N N . THR A 1 77 ? -6.736 10.256 -1.851 1.00 97.00 77 THR A N 1
ATOM 566 C CA . THR A 1 77 ? -7.384 9.981 -0.561 1.00 97.00 77 THR A CA 1
ATOM 567 C C . THR A 1 77 ? -6.703 10.733 0.586 1.00 97.00 77 THR A C 1
ATOM 569 O O . THR A 1 77 ? -7.394 11.318 1.420 1.00 97.00 77 THR A O 1
ATOM 572 N N . GLN A 1 78 ? -5.371 10.801 0.602 1.00 95.06 78 GLN A N 1
ATOM 573 C CA . GLN A 1 78 ? -4.613 11.574 1.589 1.00 95.06 78 GLN A CA 1
ATOM 574 C C . GLN A 1 78 ? -4.920 13.076 1.492 1.00 95.06 78 GLN A C 1
ATOM 576 O O . GLN A 1 78 ? -5.307 13.688 2.487 1.00 95.06 78 GLN A O 1
ATOM 581 N N . LEU A 1 79 ? -4.806 13.667 0.296 1.00 94.88 79 LEU A N 1
ATOM 582 C CA . LEU A 1 79 ? -4.992 15.107 0.075 1.00 94.88 79 LEU A CA 1
ATOM 583 C C . LEU A 1 79 ? -6.433 15.574 0.312 1.00 94.88 79 LEU A C 1
ATOM 585 O O . LEU A 1 79 ? -6.655 16.712 0.717 1.00 94.88 79 LEU A O 1
ATOM 589 N N . SER A 1 80 ? -7.419 14.705 0.084 1.00 97.69 80 SER A N 1
ATOM 590 C CA . SER A 1 80 ? -8.830 15.011 0.359 1.00 97.69 80 SER A CA 1
ATOM 591 C C . SER A 1 80 ? -9.192 15.012 1.853 1.00 97.69 80 SER A C 1
ATOM 593 O O . SER A 1 80 ? -10.276 15.470 2.224 1.00 97.69 80 SER A O 1
ATOM 595 N N . GLY A 1 81 ? -8.319 14.479 2.719 1.00 97.12 81 GLY A N 1
ATOM 596 C CA . GLY A 1 81 ? -8.573 14.321 4.153 1.00 97.12 81 GLY A CA 1
ATOM 597 C C . GLY A 1 81 ? -9.498 13.151 4.516 1.00 97.12 81 GLY A C 1
ATOM 598 O O . GLY A 1 81 ? -9.845 12.987 5.683 1.00 97.12 81 GLY A O 1
ATOM 599 N N . GLU A 1 82 ? -9.902 12.312 3.559 1.00 97.94 82 GLU A N 1
ATOM 600 C CA . GLU A 1 82 ? -10.734 11.124 3.818 1.00 97.94 82 GLU A CA 1
ATOM 601 C C . GLU A 1 82 ? -10.041 10.107 4.739 1.00 97.94 82 GLU A C 1
ATOM 603 O O . GLU A 1 82 ? -10.686 9.509 5.607 1.00 97.94 82 GLU A O 1
ATOM 608 N N . ALA A 1 83 ? -8.718 9.961 4.606 1.00 97.06 83 ALA A N 1
ATOM 609 C CA . ALA A 1 83 ? -7.919 9.119 5.495 1.00 97.06 83 ALA A CA 1
ATOM 610 C C . ALA A 1 83 ? -8.001 9.588 6.960 1.00 97.06 83 ALA A C 1
ATOM 612 O O . ALA A 1 83 ? -8.180 8.767 7.859 1.00 97.06 83 ALA A O 1
ATOM 613 N N . LEU A 1 84 ? -7.953 10.905 7.198 1.00 97.94 84 LEU A N 1
ATOM 614 C CA . LEU A 1 84 ? -8.066 11.482 8.543 1.00 97.94 84 LEU A CA 1
ATOM 615 C C . LEU A 1 84 ? -9.449 11.239 9.150 1.00 97.94 84 LEU A C 1
ATOM 617 O O . LEU A 1 84 ? -9.537 10.784 10.281 1.00 97.94 84 LEU A O 1
ATOM 621 N N . LYS A 1 85 ? -10.529 11.416 8.378 1.00 98.31 85 LYS A N 1
ATOM 622 C CA . LYS A 1 85 ? -11.894 11.122 8.860 1.00 98.31 85 LYS A CA 1
ATOM 623 C C . LYS A 1 85 ? -12.055 9.665 9.307 1.00 98.31 85 LYS A C 1
ATOM 625 O O . LYS A 1 85 ? -12.769 9.374 10.268 1.00 98.31 85 LYS A O 1
ATOM 630 N N . THR A 1 86 ? -11.399 8.745 8.598 1.00 98.06 86 THR A N 1
ATOM 631 C CA . THR A 1 86 ? -11.391 7.320 8.955 1.00 98.06 86 THR A CA 1
ATOM 632 C C . THR A 1 86 ? -10.620 7.086 10.254 1.00 98.06 86 THR A C 1
ATOM 634 O O . THR A 1 86 ? -11.100 6.354 11.119 1.00 98.06 86 THR A O 1
ATOM 637 N N . LEU A 1 87 ? -9.463 7.737 10.417 1.00 98.19 87 LEU A N 1
ATOM 638 C CA . LEU A 1 87 ? -8.676 7.688 11.649 1.00 98.19 87 LEU A CA 1
ATOM 639 C C . LEU A 1 87 ? -9.464 8.232 12.848 1.00 98.19 87 LEU A C 1
ATOM 641 O O . LEU A 1 87 ? -9.530 7.555 13.871 1.00 98.19 87 LEU A O 1
ATOM 645 N N . ASP A 1 88 ? -10.112 9.389 12.710 1.00 98.50 88 ASP A N 1
ATOM 646 C CA . ASP A 1 88 ? -10.935 9.989 13.768 1.00 98.50 88 ASP A CA 1
ATOM 647 C C . ASP A 1 88 ? -12.059 9.034 14.200 1.00 98.50 88 ASP A C 1
ATOM 649 O O . ASP A 1 88 ? -12.244 8.760 15.385 1.00 98.50 88 ASP A O 1
ATOM 653 N N . SER A 1 89 ? -12.746 8.425 13.227 1.00 98.44 89 SER A N 1
ATOM 654 C CA . SER A 1 89 ? -13.791 7.429 13.499 1.00 98.44 89 SER A CA 1
ATOM 655 C C . SER A 1 89 ? -13.244 6.199 14.239 1.00 98.44 89 SER A C 1
ATOM 657 O O . SER A 1 89 ? -13.910 5.651 15.120 1.00 98.44 89 SER A O 1
ATOM 659 N N . TRP A 1 90 ? -12.026 5.756 13.907 1.00 98.12 90 TRP A N 1
ATOM 660 C CA . TRP A 1 90 ? -11.367 4.641 14.591 1.00 98.12 90 TRP A CA 1
ATOM 661 C C . TRP A 1 90 ? -10.986 4.998 16.032 1.00 98.12 90 TRP A C 1
ATOM 663 O O . TRP A 1 90 ? -11.205 4.195 16.945 1.00 98.12 90 TRP A O 1
ATOM 673 N N . ILE A 1 91 ? -10.444 6.199 16.253 1.00 98.00 91 ILE A N 1
ATOM 674 C CA . ILE A 1 91 ? -10.125 6.721 17.589 1.00 98.00 91 ILE A CA 1
ATOM 675 C C . ILE A 1 91 ? -11.389 6.712 18.452 1.00 98.00 91 ILE A C 1
ATOM 677 O O . ILE A 1 91 ? -11.385 6.123 19.535 1.00 98.00 91 ILE A O 1
ATOM 681 N N . ASP A 1 92 ? -12.491 7.257 17.938 1.00 98.06 92 ASP A N 1
ATOM 682 C CA . ASP A 1 92 ? -13.767 7.316 18.650 1.00 98.06 92 ASP A CA 1
ATOM 683 C C . ASP A 1 92 ? -14.283 5.930 19.052 1.00 98.06 92 ASP A C 1
ATOM 685 O O . ASP A 1 92 ? -14.668 5.710 20.204 1.00 98.06 92 ASP A O 1
ATOM 689 N N . ILE A 1 93 ? -14.296 4.977 18.115 1.00 97.81 93 ILE A N 1
ATOM 690 C CA . ILE A 1 93 ? -14.790 3.618 18.373 1.00 97.81 93 ILE A CA 1
ATOM 691 C C . ILE A 1 93 ? -13.887 2.895 19.376 1.00 97.81 93 ILE A C 1
ATOM 693 O O . ILE A 1 93 ? -14.386 2.305 20.337 1.00 97.81 93 ILE A O 1
ATOM 697 N N . SER A 1 94 ? -12.567 2.952 19.186 1.00 97.00 94 SER A N 1
ATOM 698 C CA . SER A 1 94 ? -11.609 2.250 20.048 1.00 97.00 94 SER A CA 1
ATOM 699 C C . SER A 1 94 ? -11.651 2.752 21.498 1.00 97.00 94 SER A C 1
ATOM 701 O O . SER A 1 94 ? -11.639 1.941 22.429 1.00 97.00 94 SER A O 1
ATOM 703 N N . ASN A 1 95 ? -11.810 4.064 21.702 1.00 96.88 95 ASN A N 1
ATOM 704 C CA . ASN A 1 95 ? -11.965 4.654 23.032 1.00 96.88 95 ASN A CA 1
ATOM 705 C C . ASN A 1 95 ? -13.294 4.251 23.686 1.00 96.88 95 ASN A C 1
ATOM 707 O O . ASN A 1 95 ? -13.295 3.797 24.831 1.00 96.88 95 ASN A O 1
ATOM 711 N N . LYS A 1 96 ? -14.413 4.305 22.948 1.00 96.56 96 LYS A N 1
ATOM 712 C CA . LYS A 1 96 ? -15.726 3.864 23.459 1.00 96.56 96 LYS A CA 1
ATOM 713 C C . LYS A 1 96 ? -15.722 2.396 23.888 1.00 96.56 96 LYS A C 1
ATOM 715 O O . LYS A 1 96 ? -16.281 2.051 24.927 1.00 96.56 96 LYS A O 1
ATOM 720 N N . MET A 1 97 ? -15.077 1.519 23.116 1.00 94.50 97 MET A N 1
ATOM 721 C CA . MET A 1 97 ? -14.965 0.097 23.464 1.00 94.50 97 MET A CA 1
ATOM 722 C C . MET A 1 97 ? -14.132 -0.131 24.732 1.00 94.50 97 MET A C 1
ATOM 724 O O . MET A 1 97 ? -14.478 -0.990 25.548 1.00 94.50 97 MET A O 1
ATOM 728 N N . LYS A 1 98 ? -13.064 0.651 24.933 1.00 92.81 98 LYS A N 1
ATOM 729 C CA . LYS A 1 98 ? -12.255 0.607 26.158 1.00 92.81 98 LYS A CA 1
ATOM 730 C C . LYS A 1 98 ? -13.088 0.986 27.385 1.00 92.81 98 LYS A C 1
ATOM 732 O O . LYS A 1 98 ? -13.067 0.262 28.377 1.00 92.81 98 LYS A O 1
ATOM 737 N N . GLU A 1 99 ? -13.857 2.068 27.303 1.00 92.69 99 GLU A N 1
ATOM 738 C CA . GLU A 1 99 ? -14.743 2.517 28.386 1.00 92.69 99 GLU A CA 1
ATOM 739 C C . GLU A 1 99 ? -15.828 1.482 28.710 1.00 92.69 99 GLU A C 1
ATOM 741 O O . GLU A 1 99 ? -16.006 1.117 29.873 1.00 92.69 99 GLU A O 1
ATOM 746 N N . ALA A 1 100 ? -16.496 0.937 27.689 1.00 88.06 100 ALA A N 1
ATOM 747 C CA . ALA A 1 100 ? -17.521 -0.092 27.865 1.00 88.06 100 ALA A CA 1
ATOM 748 C C . ALA A 1 100 ? -16.973 -1.364 28.538 1.00 88.06 100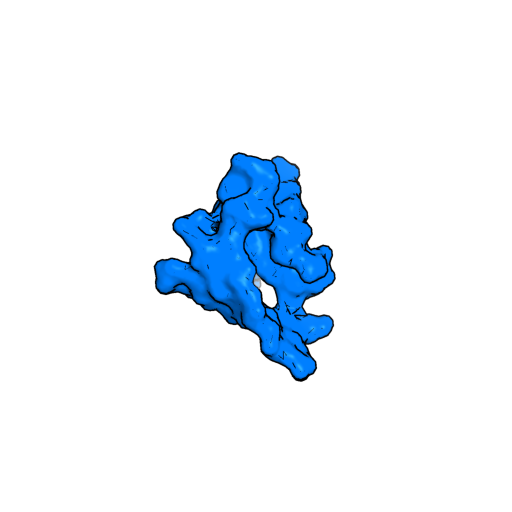 ALA A C 1
ATOM 750 O O . ALA A 1 100 ? -17.639 -1.953 29.390 1.00 88.06 100 ALA A O 1
ATOM 751 N N . THR A 1 101 ? -15.740 -1.760 28.203 1.00 88.25 101 THR A N 1
ATOM 752 C CA . THR A 1 101 ? -15.060 -2.910 28.825 1.00 88.25 101 THR A CA 1
ATOM 753 C C . THR A 1 101 ? -14.791 -2.663 30.314 1.00 88.25 101 THR A C 1
ATOM 755 O O . THR A 1 101 ? -15.043 -3.538 31.142 1.00 88.25 101 THR A O 1
ATOM 758 N N . ILE A 1 102 ? -14.338 -1.457 30.675 1.00 84.44 102 ILE A N 1
ATOM 759 C CA . ILE A 1 102 ? -14.063 -1.073 32.070 1.00 84.44 102 ILE A CA 1
ATOM 760 C C . ILE A 1 102 ? -15.356 -1.073 32.896 1.00 84.44 102 ILE A C 1
ATOM 762 O O . ILE A 1 102 ? -15.404 -1.679 33.970 1.00 84.44 102 ILE A O 1
ATOM 766 N N . VAL A 1 103 ? -16.425 -0.461 32.380 1.00 81.19 103 VAL A N 1
ATOM 767 C CA . VAL A 1 103 ? -17.730 -0.412 33.057 1.00 81.19 103 VAL A CA 1
ATOM 768 C C . VAL A 1 103 ? -18.304 -1.819 33.246 1.00 81.19 103 VAL A C 1
ATOM 770 O O . VAL A 1 103 ? -18.710 -2.161 34.355 1.00 81.19 103 VAL A O 1
ATOM 773 N N . GLY A 1 104 ? -18.258 -2.671 32.216 1.00 74.88 104 GLY A N 1
ATOM 774 C CA . GLY A 1 104 ? -18.715 -4.061 32.310 1.00 74.88 104 GLY A CA 1
ATOM 775 C C . GLY A 1 104 ? -17.967 -4.875 33.371 1.00 74.88 104 GLY A C 1
ATOM 776 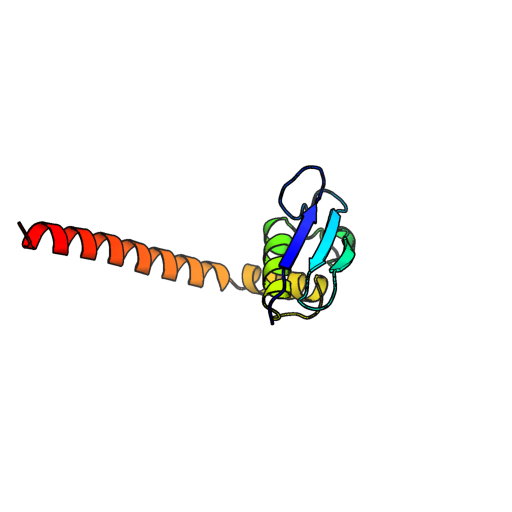O O . GLY A 1 104 ? -18.599 -5.612 34.119 1.00 74.88 104 GLY A O 1
ATOM 777 N N . SER A 1 105 ? -16.647 -4.684 33.494 1.00 73.75 105 SER A N 1
ATOM 778 C CA . SER A 1 105 ? -15.817 -5.377 34.495 1.00 73.75 105 SER A CA 1
ATOM 779 C C . SER A 1 105 ? -16.015 -4.889 35.937 1.00 73.75 105 SER A C 1
ATOM 781 O O . SER A 1 105 ? -15.759 -5.632 36.880 1.00 73.75 105 SER A O 1
ATOM 783 N N . THR A 1 106 ? -16.483 -3.650 36.118 1.00 72.31 106 THR A N 1
ATOM 784 C CA . THR A 1 106 ? -16.711 -3.059 37.449 1.00 72.31 106 THR A CA 1
ATOM 785 C C . THR A 1 106 ? -18.077 -3.452 38.017 1.00 72.31 106 THR A C 1
ATOM 787 O O . THR A 1 106 ? -18.228 -3.548 39.228 1.00 72.31 106 THR A O 1
ATOM 790 N N . ILE A 1 107 ? -19.072 -3.698 37.156 1.00 66.69 107 ILE A N 1
ATOM 791 C CA . ILE A 1 107 ? -20.437 -4.081 37.565 1.00 66.69 107 ILE A CA 1
ATOM 792 C C . ILE A 1 107 ? -20.550 -5.600 37.820 1.00 66.69 107 ILE A C 1
ATOM 794 O O . ILE A 1 107 ? -21.487 -6.050 38.473 1.00 66.69 107 ILE A O 1
ATOM 798 N N . SER A 1 108 ? -19.602 -6.401 37.325 1.00 59.22 108 SER A N 1
ATOM 799 C CA . SER A 1 108 ? -19.580 -7.862 37.482 1.00 59.22 108 SER A CA 1
ATOM 800 C C . SER A 1 108 ? -18.850 -8.384 38.734 1.00 59.22 108 SER A C 1
ATOM 802 O O . SER A 1 108 ? -18.710 -9.600 38.851 1.00 59.22 108 SER A O 1
ATOM 804 N N . ASN A 1 109 ? -18.374 -7.507 39.629 1.00 48.81 109 ASN A N 1
ATOM 805 C CA . ASN A 1 109 ? -17.695 -7.860 40.887 1.00 48.81 109 ASN A CA 1
ATOM 806 C C . ASN A 1 109 ? -18.542 -7.523 42.117 1.00 48.81 109 ASN A C 1
ATOM 808 O O . ASN A 1 109 ? -19.104 -6.406 42.150 1.00 48.81 109 ASN A O 1
#

Radius of gyration: 18.57 Å; chains: 1; bounding box: 38×35×54 Å